Protein AF-A0A1V6J0Z8-F1 (afdb_monomer)

Radius of gyration: 22.59 Å; Cα contacts (8 Å, |Δi|>4): 269; chains: 1; bounding box: 35×60×79 Å

Nearest PDB structures (foldseek):
  2i02-assembly1_A  TM=7.787E-01  e=1.975E-09  Nostoc punctiforme PCC 73102
  2i02-assembly1_B  TM=7.838E-01  e=1.863E-09  Nostoc punctiforme PCC 73102
  2re7-assembly1_A-2  TM=7.577E-01  e=1.673E-07  Psychrobacter arcticus 273-4
  3hy8-assembly1_A-2  TM=5.153E-01  e=3.000E-07  Homo sapiens
  2a2j-assembly1_B  TM=5.721E-01  e=1.730E-06  Mycobacterium tuberculosis

Mean predicted aligned error: 9.17 Å

Secondary structure (DSSP, 8-state):
-------SSSSSSHHHHHHHHGGGTT-PPP-HHHHHHHHHHHHHHHHHS-EEEEEEETTEEEEEEE---EEETTEEEEEEETTSHHHHHHHH--EEEEEEEETTTTEEEEEEEEEEEE--HHHHHHHHHH-GGGGGT--TT-TTEEEEEEEEEEEEEEESSS--EEEE-

Solvent-accessible surface area (backbone atoms only — not comparable to full-atom values): 9758 Å² total; per-residue (Å²): 134,88,87,84,84,89,87,86,83,81,72,74,67,65,57,61,58,56,64,60,62,64,74,66,78,76,71,73,81,83,55,72,67,31,55,52,40,42,48,53,52,48,52,51,51,58,73,41,45,51,33,34,43,35,43,46,54,94,87,46,77,44,73,49,84,47,67,59,73,46,80,56,96,93,31,50,30,39,72,51,47,48,88,39,69,69,41,53,28,38,73,77,41,34,59,36,38,36,42,35,61,38,78,92,75,52,31,36,42,41,34,42,27,30,55,43,80,51,88,51,53,68,60,36,39,53,56,40,68,78,38,60,81,49,55,83,82,43,47,51,89,37,82,45,51,36,34,28,32,54,38,82,26,40,37,38,42,37,43,89,88,50,83,70,47,75,48,54,72

Sequence (169 aa):
MNTRITLFLLFTMLTAVGFAKDRNSQQTKQNPEEEQSMKEVHDFLRTCGVYYIATVDIDQPRVRPFGTAVIFEQKLYIQTGRKKNVARQMMANPKVEICAYDASKGTWLRIEAKVVPDERLEAKQYILDQYPQLKSMYKAEDENTLVLYLKDATATFNSFSSPARTVKF

Structure (mmCIF, N/CA/C/O backbone):
data_AF-A0A1V6J0Z8-F1
#
_entry.id   AF-A0A1V6J0Z8-F1
#
loop_
_atom_site.group_PDB
_atom_site.id
_atom_site.type_symbol
_atom_site.label_atom_id
_atom_site.label_alt_id
_atom_site.label_comp_id
_atom_site.label_asym_id
_atom_site.label_entity_id
_atom_site.label_seq_id
_atom_site.pdbx_PDB_ins_code
_atom_site.Cartn_x
_atom_site.Cartn_y
_atom_site.Cartn_z
_atom_site.occupancy
_atom_site.B_iso_or_equiv
_atom_site.auth_seq_id
_atom_site.auth_comp_id
_atom_site.auth_asym_id
_atom_site.auth_atom_id
_atom_site.pdbx_PDB_model_num
ATOM 1 N N . MET A 1 1 ? -12.132 -44.138 61.835 1.00 40.31 1 MET A N 1
ATOM 2 C CA . MET A 1 1 ? -11.515 -44.969 60.776 1.00 40.31 1 MET A CA 1
ATOM 3 C C . MET A 1 1 ? -11.879 -44.321 59.451 1.00 40.31 1 MET A C 1
ATOM 5 O O . MET A 1 1 ? -13.021 -44.428 59.042 1.00 40.31 1 MET A O 1
ATOM 9 N N . ASN A 1 2 ? -11.078 -43.372 58.954 1.00 38.66 2 ASN A N 1
ATOM 10 C CA . ASN A 1 2 ? -9.843 -43.595 58.172 1.00 38.66 2 ASN A CA 1
ATOM 11 C C . ASN A 1 2 ? -10.181 -44.505 56.980 1.00 38.66 2 ASN A C 1
ATOM 13 O O . ASN A 1 2 ? -10.601 -45.632 57.195 1.00 38.66 2 ASN A O 1
ATOM 17 N N . THR A 1 3 ? -10.072 -44.106 55.716 1.00 47.44 3 THR A N 1
ATOM 18 C CA . THR A 1 3 ? -9.011 -43.329 55.059 1.00 47.44 3 THR A CA 1
ATOM 19 C C . THR A 1 3 ? -9.520 -42.987 53.644 1.00 47.44 3 THR A C 1
ATOM 21 O O . THR A 1 3 ? -10.423 -43.668 53.165 1.00 47.44 3 THR A O 1
ATOM 24 N N . ARG A 1 4 ? -8.872 -42.046 52.935 1.00 47.31 4 ARG A N 1
ATOM 25 C CA . ARG A 1 4 ? -9.051 -41.684 51.498 1.00 47.31 4 ARG A CA 1
ATOM 26 C C . ARG A 1 4 ? -9.827 -40.396 51.205 1.00 47.31 4 ARG A C 1
ATOM 28 O O . ARG A 1 4 ? -10.541 -40.279 50.219 1.00 47.31 4 ARG A O 1
ATOM 35 N N . ILE A 1 5 ? -9.569 -39.377 52.013 1.00 50.91 5 ILE A N 1
ATOM 36 C CA . ILE A 1 5 ? -9.437 -38.007 51.507 1.00 50.91 5 ILE A CA 1
ATOM 37 C C . ILE A 1 5 ? -7.967 -37.888 51.070 1.00 50.91 5 ILE A C 1
ATOM 39 O O . ILE A 1 5 ? -7.111 -38.378 51.805 1.00 50.91 5 ILE A O 1
ATOM 43 N N . THR A 1 6 ? -7.689 -37.280 49.908 1.00 50.66 6 THR A N 1
ATOM 44 C CA . THR A 1 6 ? -6.366 -36.971 49.291 1.00 50.66 6 THR A CA 1
ATOM 45 C C . THR A 1 6 ? -6.070 -37.737 47.990 1.00 50.66 6 THR A C 1
ATOM 47 O O . THR A 1 6 ? -5.162 -38.557 47.960 1.00 50.66 6 THR A O 1
ATOM 50 N N . LEU A 1 7 ? -6.798 -37.460 46.895 1.00 46.22 7 LEU A N 1
ATOM 51 C CA . LEU A 1 7 ? -6.242 -37.615 45.531 1.00 46.22 7 LEU A CA 1
ATOM 52 C C . LEU A 1 7 ? -7.036 -36.882 44.426 1.00 46.22 7 LEU A C 1
ATOM 54 O O . LEU A 1 7 ? -7.163 -37.390 43.320 1.00 46.22 7 LEU A O 1
ATOM 58 N N . PHE A 1 8 ? -7.598 -35.699 44.695 1.00 42.91 8 PHE A N 1
ATOM 59 C CA . PHE A 1 8 ? -8.383 -34.956 43.685 1.00 42.91 8 PHE A CA 1
ATOM 60 C C . PHE A 1 8 ? -7.911 -33.515 43.443 1.00 42.91 8 PHE A C 1
ATOM 62 O O . PHE A 1 8 ? -8.650 -32.694 42.915 1.00 42.91 8 PHE A O 1
ATOM 69 N N . LEU A 1 9 ? -6.663 -33.205 43.805 1.00 45.62 9 LEU A N 1
ATOM 70 C CA . LEU A 1 9 ? -6.067 -31.872 43.631 1.00 45.62 9 LEU A CA 1
ATOM 71 C C . LEU A 1 9 ? -4.802 -31.855 42.760 1.00 45.62 9 LEU A C 1
ATOM 73 O O . LEU A 1 9 ? -4.185 -30.808 42.613 1.00 45.62 9 LEU A O 1
ATOM 77 N N . LEU A 1 10 ? -4.433 -32.979 42.133 1.00 40.22 10 LEU A N 1
ATOM 78 C CA . LEU A 1 10 ? -3.226 -33.064 41.297 1.00 40.22 10 LEU A CA 1
ATOM 79 C C . LEU A 1 10 ? -3.491 -33.388 39.818 1.00 40.22 10 LEU A C 1
ATOM 81 O O . LEU A 1 10 ? -2.563 -33.759 39.108 1.00 40.22 10 LEU A O 1
ATOM 85 N N . PHE A 1 11 ? -4.735 -33.255 39.341 1.00 42.81 11 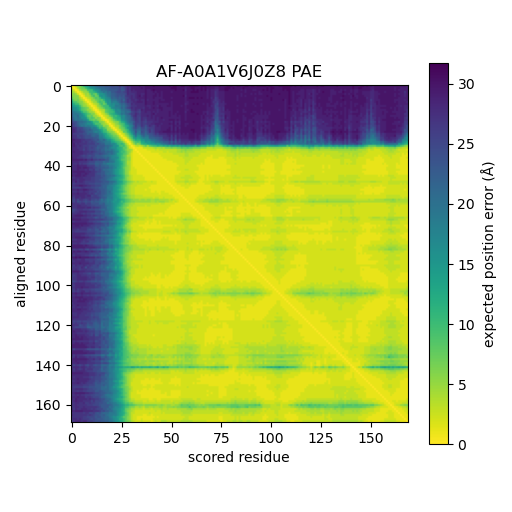PHE A N 1
ATOM 86 C CA . PHE A 1 11 ? -5.076 -33.553 37.939 1.00 42.81 11 PHE A CA 1
ATOM 87 C C . PHE A 1 11 ? -5.553 -32.347 37.116 1.00 42.81 11 PHE A C 1
ATOM 89 O O . PHE A 1 11 ? -5.699 -32.451 35.904 1.00 42.81 11 PHE A O 1
ATOM 96 N N . THR A 1 12 ? -5.735 -31.173 37.726 1.00 43.88 12 THR A N 1
ATOM 97 C CA . THR A 1 12 ? -6.165 -29.954 37.011 1.00 43.88 12 THR A CA 1
ATOM 98 C C . THR A 1 12 ? -5.027 -28.985 36.677 1.00 43.88 12 THR A C 1
ATOM 100 O O . THR A 1 12 ? -5.236 -28.050 35.914 1.00 43.88 12 THR A O 1
ATOM 103 N N . MET A 1 13 ? -3.803 -29.224 37.160 1.00 39.31 13 MET A N 1
ATOM 104 C CA . MET A 1 13 ? -2.616 -28.454 36.747 1.00 39.31 13 MET A CA 1
ATOM 105 C C . MET A 1 13 ? -1.980 -28.978 35.447 1.00 39.31 13 MET A C 1
ATOM 107 O O . MET A 1 13 ? -1.271 -28.236 34.773 1.00 39.31 13 MET A O 1
ATOM 111 N N . LEU A 1 14 ? -2.255 -30.226 35.043 1.00 37.34 14 LEU A N 1
ATOM 112 C CA . LEU A 1 14 ? -1.632 -30.814 33.849 1.00 37.34 14 LEU A CA 1
ATOM 113 C C . LEU A 1 14 ? -2.298 -30.383 32.528 1.00 37.34 14 LEU A C 1
ATOM 115 O O . LEU A 1 14 ? -1.656 -30.410 31.481 1.00 37.34 14 LEU A O 1
ATOM 119 N N . THR A 1 15 ? -3.552 -29.924 32.556 1.00 41.88 15 THR A N 1
ATOM 120 C CA . THR A 1 15 ? -4.255 -29.428 31.358 1.00 41.88 15 THR A CA 1
ATOM 121 C C . THR A 1 15 ? -3.897 -27.981 31.012 1.00 41.88 15 THR A C 1
ATOM 123 O O . THR A 1 15 ? -3.905 -27.618 29.836 1.00 41.88 15 THR A O 1
ATOM 126 N N . ALA A 1 16 ? -3.496 -27.164 31.993 1.00 45.19 16 ALA A N 1
ATOM 127 C CA . ALA A 1 16 ? -3.046 -25.790 31.752 1.00 45.19 16 ALA A CA 1
ATOM 128 C C . ALA A 1 16 ? -1.688 -25.728 31.024 1.00 45.19 16 ALA A C 1
ATOM 130 O O . ALA A 1 16 ? -1.444 -24.808 30.243 1.00 45.19 16 ALA A O 1
ATOM 131 N N . VAL A 1 17 ? -0.823 -26.730 31.224 1.00 45.28 17 VAL A N 1
ATOM 132 C CA . VAL A 1 17 ? 0.487 -26.810 30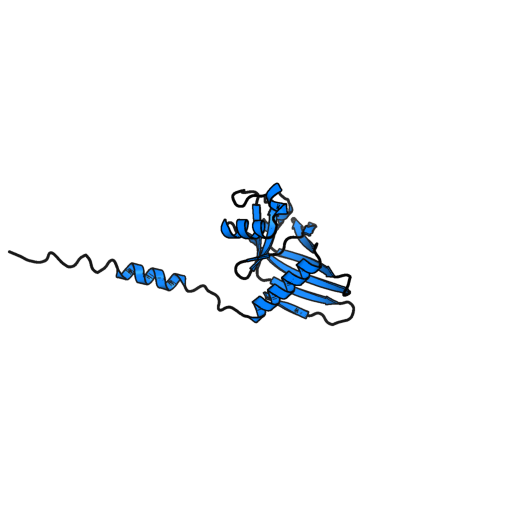.551 1.00 45.28 17 VAL A CA 1
ATOM 133 C C . VAL A 1 17 ? 0.347 -27.303 29.102 1.00 45.28 17 VAL A C 1
ATOM 135 O O . VAL A 1 17 ? 1.092 -26.856 28.230 1.00 45.28 17 VAL A O 1
ATOM 138 N N . GLY A 1 18 ? -0.649 -28.150 28.812 1.00 39.03 18 GLY A N 1
ATOM 139 C CA . GLY A 1 18 ? -0.946 -28.619 27.451 1.00 39.03 18 GLY A CA 1
ATOM 140 C C . GLY A 1 18 ? -1.461 -27.514 26.521 1.00 39.03 18 GLY A C 1
ATOM 141 O O . GLY A 1 18 ? -0.977 -27.378 25.403 1.00 39.03 18 GLY A O 1
ATOM 142 N N . PHE A 1 19 ? -2.356 -26.645 27.005 1.00 44.91 19 PHE A N 1
ATOM 143 C CA . PHE A 1 19 ? -2.912 -25.534 26.210 1.00 44.91 19 PHE A CA 1
ATOM 144 C C . PHE A 1 19 ? -1.941 -24.362 25.979 1.00 44.91 19 PHE A C 1
ATOM 146 O O . PHE A 1 19 ? -2.157 -23.538 25.088 1.00 44.91 19 PHE A O 1
ATOM 153 N N . ALA A 1 20 ? -0.874 -24.251 26.773 1.00 47.16 20 ALA A N 1
ATOM 154 C CA . ALA A 1 20 ? 0.143 -23.217 26.584 1.00 47.16 20 ALA A CA 1
ATOM 155 C C . ALA A 1 20 ? 1.160 -23.577 25.486 1.00 47.16 20 ALA A C 1
ATOM 157 O O . ALA A 1 20 ? 1.752 -22.676 24.893 1.00 47.16 20 ALA A O 1
ATOM 158 N N . LYS A 1 21 ? 1.345 -24.870 25.186 1.00 38.59 21 LYS A N 1
ATOM 159 C CA . LYS A 1 21 ? 2.367 -25.343 24.240 1.00 38.59 21 LYS A CA 1
ATOM 160 C C . LYS A 1 21 ? 1.938 -25.221 22.771 1.00 38.59 21 LYS A C 1
ATOM 162 O O . LYS A 1 21 ? 2.789 -24.984 21.919 1.00 38.59 21 LYS A O 1
ATOM 167 N N . ASP A 1 22 ? 0.633 -25.254 22.495 1.00 43.84 22 ASP A N 1
ATOM 168 C CA . ASP A 1 22 ? 0.095 -25.180 21.126 1.00 43.84 22 ASP A CA 1
ATOM 169 C C . ASP A 1 22 ? -0.142 -23.753 20.604 1.00 43.84 22 ASP A C 1
ATOM 171 O O . ASP A 1 22 ? -0.272 -23.554 19.395 1.00 43.84 22 ASP A O 1
ATOM 175 N N . ARG A 1 23 ? -0.087 -22.726 21.469 1.00 44.91 23 ARG A N 1
ATOM 176 C CA . ARG A 1 23 ? -0.131 -21.309 21.044 1.00 44.91 23 ARG A CA 1
ATOM 177 C C . ARG A 1 23 ? 1.143 -20.824 20.347 1.00 44.91 23 ARG A C 1
ATOM 179 O O . ARG A 1 23 ? 1.144 -19.729 19.798 1.00 44.91 23 ARG A O 1
ATOM 186 N N . ASN A 1 24 ? 2.197 -21.639 20.330 1.00 44.16 24 ASN A N 1
ATOM 187 C CA . ASN A 1 24 ? 3.486 -21.293 19.731 1.00 44.16 24 ASN A CA 1
ATOM 188 C C . ASN A 1 24 ? 3.718 -21.929 18.346 1.00 44.16 24 ASN A C 1
ATOM 190 O O . ASN A 1 24 ? 4.841 -21.953 17.851 1.00 44.16 24 ASN A O 1
ATOM 194 N N . SER A 1 25 ? 2.666 -22.459 17.712 1.00 42.91 25 SER A N 1
ATOM 195 C CA . SER A 1 25 ? 2.741 -23.154 16.415 1.00 42.91 25 SER A CA 1
ATOM 196 C C . SER A 1 25 ? 2.448 -22.267 15.190 1.00 42.91 25 SER A C 1
ATOM 198 O O . SER A 1 25 ? 2.383 -22.773 14.073 1.00 42.91 25 SER A O 1
ATOM 200 N N . GLN A 1 26 ? 2.327 -20.943 15.362 1.00 41.28 26 GLN A N 1
ATOM 201 C CA . GLN A 1 26 ? 2.170 -19.984 14.253 1.00 41.28 26 GLN A CA 1
ATOM 202 C C . GLN A 1 26 ? 3.042 -18.722 14.386 1.00 41.28 26 GLN A C 1
ATOM 204 O O . GLN A 1 26 ? 2.673 -17.653 13.910 1.00 41.28 26 GLN A O 1
ATOM 209 N N . GLN A 1 27 ? 4.230 -18.823 14.983 1.00 43.62 27 GLN A N 1
ATOM 210 C CA . GLN A 1 27 ? 5.314 -17.914 14.606 1.00 43.62 27 GLN A CA 1
ATOM 211 C C . GLN A 1 27 ? 6.019 -18.537 13.402 1.00 43.62 27 GLN A C 1
ATOM 213 O O . GLN A 1 27 ? 6.860 -19.426 13.538 1.00 43.62 27 GLN A O 1
ATOM 218 N N . THR A 1 28 ? 5.617 -18.116 12.202 1.00 49.34 28 THR A N 1
ATOM 219 C CA . THR A 1 28 ? 6.396 -18.327 10.977 1.00 49.34 28 THR A CA 1
ATOM 220 C C . THR A 1 28 ? 7.839 -17.929 11.260 1.00 49.34 28 THR A C 1
ATOM 222 O O . THR A 1 28 ? 8.092 -16.804 11.688 1.00 49.34 28 THR A O 1
ATOM 225 N N . LYS A 1 29 ? 8.784 -18.860 11.079 1.00 52.91 29 LYS A N 1
ATOM 226 C CA . LYS A 1 29 ? 10.216 -18.555 11.160 1.00 52.91 29 LYS A CA 1
ATOM 227 C C . LYS A 1 29 ? 10.489 -17.354 10.256 1.00 52.91 29 LYS A C 1
ATOM 229 O O . LYS A 1 29 ? 10.188 -17.410 9.069 1.00 52.91 29 LYS A O 1
ATOM 234 N N . GLN A 1 30 ? 10.992 -16.280 10.851 1.00 62.97 30 GLN A N 1
ATOM 235 C CA . GLN A 1 30 ? 11.275 -15.020 10.175 1.00 62.97 30 GLN A CA 1
ATOM 236 C C . GLN A 1 30 ? 12.251 -15.259 9.015 1.00 62.97 30 GLN A C 1
ATOM 238 O O . GLN A 1 30 ? 13.267 -15.931 9.204 1.00 62.97 30 GLN A O 1
ATOM 243 N N . ASN A 1 31 ? 11.938 -14.725 7.832 1.00 84.62 31 ASN A N 1
ATOM 244 C CA . ASN A 1 31 ? 12.832 -14.708 6.678 1.00 84.62 31 ASN A CA 1
ATOM 245 C C . ASN A 1 31 ? 13.488 -13.313 6.586 1.00 84.62 31 ASN A C 1
ATOM 247 O O . ASN A 1 31 ? 12.803 -12.360 6.208 1.00 84.62 31 ASN A O 1
ATOM 251 N N . PRO A 1 32 ? 14.787 -13.161 6.917 1.00 89.88 32 PRO A N 1
ATOM 252 C CA . PRO A 1 32 ? 15.467 -11.862 6.879 1.00 89.88 32 PRO A CA 1
ATOM 253 C C . PRO A 1 32 ? 15.417 -11.176 5.505 1.00 89.88 32 PRO A C 1
ATOM 255 O O . PRO A 1 32 ? 15.454 -9.950 5.418 1.00 89.88 32 PRO A O 1
ATOM 258 N N . GLU A 1 33 ? 15.314 -11.955 4.425 1.00 92.88 33 GLU A N 1
ATOM 259 C CA . GLU A 1 33 ? 15.218 -11.434 3.061 1.00 92.88 33 GLU A CA 1
ATOM 260 C C . GLU A 1 33 ? 13.868 -10.748 2.791 1.00 92.88 33 GLU A C 1
ATOM 262 O O . GLU A 1 33 ? 13.825 -9.692 2.154 1.00 92.88 33 GLU A O 1
ATOM 267 N N . GLU A 1 34 ? 12.769 -11.302 3.312 1.00 93.94 34 GLU A N 1
ATOM 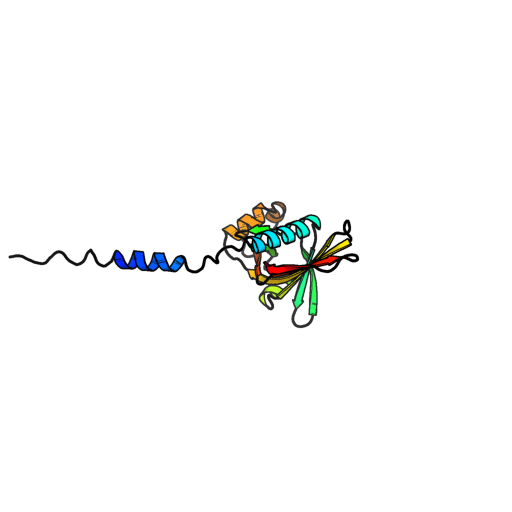268 C CA . GLU A 1 34 ? 11.426 -10.712 3.192 1.00 93.94 34 GLU A CA 1
ATOM 269 C C . GLU A 1 34 ? 11.320 -9.415 4.000 1.00 93.94 34 GLU A C 1
ATOM 271 O O . GLU A 1 34 ? 10.788 -8.420 3.509 1.00 93.94 34 GLU A O 1
ATOM 276 N N . GLU A 1 35 ? 11.899 -9.380 5.204 1.00 95.38 35 GLU A N 1
ATOM 277 C CA . GLU A 1 35 ? 11.941 -8.165 6.024 1.00 95.38 35 GLU A CA 1
ATOM 278 C C . GLU A 1 35 ? 12.722 -7.044 5.326 1.00 95.38 35 GLU A C 1
ATOM 280 O O . GLU A 1 35 ? 12.253 -5.903 5.242 1.00 95.38 35 GLU A O 1
ATOM 285 N N . GLN A 1 36 ? 13.881 -7.376 4.751 1.00 97.38 36 GLN A N 1
ATOM 286 C CA . GLN A 1 36 ? 14.677 -6.422 3.986 1.00 97.38 36 GLN A CA 1
ATOM 287 C C . GLN A 1 36 ? 13.938 -5.939 2.726 1.00 97.38 36 GLN A C 1
ATOM 289 O O . GLN A 1 36 ? 13.971 -4.746 2.415 1.00 97.38 36 GLN A O 1
ATOM 294 N N . SER A 1 37 ? 13.239 -6.839 2.030 1.00 98.19 37 SER A N 1
ATOM 295 C CA . SER A 1 37 ? 12.430 -6.515 0.847 1.00 98.19 37 SER A CA 1
ATOM 296 C C . SER A 1 37 ? 11.262 -5.583 1.186 1.00 98.19 37 SER A C 1
ATOM 298 O O . SER A 1 37 ? 11.047 -4.578 0.508 1.00 98.19 37 SER A O 1
ATOM 300 N N . MET A 1 38 ? 10.539 -5.859 2.274 1.00 98.38 38 MET A N 1
ATOM 301 C CA . MET A 1 38 ? 9.461 -5.001 2.771 1.00 98.38 38 MET A CA 1
ATOM 302 C C . MET A 1 38 ? 9.973 -3.615 3.160 1.00 98.38 38 MET A C 1
ATOM 304 O O . MET A 1 38 ? 9.327 -2.611 2.853 1.00 98.38 38 MET A O 1
ATOM 308 N N . LYS A 1 39 ? 11.136 -3.547 3.820 1.00 98.38 39 LYS A N 1
ATOM 309 C CA . LYS A 1 39 ? 11.768 -2.277 4.181 1.00 98.38 39 LYS A CA 1
ATOM 310 C C . LYS A 1 39 ? 12.127 -1.464 2.939 1.00 98.38 39 LYS A C 1
ATOM 312 O O . LYS A 1 39 ? 11.838 -0.272 2.896 1.00 98.38 39 LYS A O 1
ATOM 317 N N . GLU A 1 40 ? 12.705 -2.099 1.923 1.00 98.31 40 GLU A N 1
ATOM 318 C CA . GLU A 1 40 ? 13.015 -1.445 0.648 1.00 98.31 40 GLU A CA 1
ATOM 319 C C . GLU A 1 40 ? 11.752 -0.868 -0.016 1.00 98.31 40 GLU A C 1
ATOM 321 O O . GLU A 1 40 ? 11.742 0.287 -0.448 1.00 98.31 40 GLU A O 1
ATOM 326 N N . VAL A 1 41 ? 10.667 -1.646 -0.046 1.00 98.69 41 VAL A N 1
ATOM 327 C CA . VAL A 1 41 ? 9.365 -1.219 -0.578 1.00 98.69 41 VAL A CA 1
ATOM 328 C C . VAL A 1 41 ? 8.786 -0.045 0.216 1.00 98.69 41 VAL A C 1
ATOM 330 O O . VAL A 1 41 ? 8.366 0.951 -0.375 1.00 98.69 41 VAL A O 1
ATOM 333 N N . HIS A 1 42 ? 8.791 -0.130 1.548 1.00 98.62 42 HIS A N 1
ATOM 334 C CA . HIS A 1 42 ? 8.351 0.949 2.432 1.00 98.62 42 HIS A CA 1
ATOM 335 C C . HIS A 1 42 ? 9.127 2.244 2.170 1.00 98.62 42 HIS A C 1
ATOM 337 O O . HIS A 1 42 ? 8.520 3.300 1.978 1.00 98.62 42 HIS A O 1
ATOM 343 N N . ASP A 1 43 ? 10.456 2.161 2.128 1.00 98.38 43 ASP A N 1
ATOM 344 C CA . ASP A 1 43 ? 11.321 3.324 1.951 1.00 98.38 43 ASP A CA 1
ATOM 345 C C . ASP A 1 43 ? 11.087 3.975 0.580 1.00 98.38 43 ASP A C 1
ATOM 347 O O . ASP A 1 43 ? 10.990 5.200 0.495 1.00 98.38 43 ASP A O 1
ATOM 351 N N . PHE A 1 44 ? 10.872 3.177 -0.474 1.00 98.56 44 PHE A N 1
ATOM 352 C CA . PHE A 1 44 ? 10.518 3.687 -1.801 1.00 98.56 44 PHE A CA 1
ATOM 353 C C . PHE A 1 44 ? 9.190 4.460 -1.797 1.00 98.56 44 PHE A C 1
ATOM 355 O O . PHE A 1 44 ? 9.114 5.574 -2.325 1.00 98.56 44 PHE A O 1
ATOM 362 N N . LEU A 1 45 ? 8.142 3.907 -1.171 1.00 98.44 45 LEU A N 1
ATOM 363 C CA . LEU A 1 45 ? 6.851 4.594 -1.034 1.00 98.44 45 LEU A CA 1
ATOM 364 C C . LEU A 1 45 ? 6.999 5.905 -0.251 1.00 98.44 45 LEU A C 1
ATOM 366 O O . LEU A 1 45 ? 6.407 6.918 -0.629 1.00 98.44 45 LEU A O 1
ATOM 370 N N . ARG A 1 46 ? 7.821 5.912 0.807 1.00 96.44 46 ARG A N 1
ATOM 371 C CA . ARG A 1 46 ? 8.110 7.116 1.595 1.00 96.44 46 ARG A CA 1
ATOM 372 C C . ARG A 1 46 ? 8.874 8.173 0.807 1.00 96.44 46 ARG A C 1
ATOM 374 O O . ARG A 1 46 ? 8.550 9.348 0.952 1.00 96.44 46 ARG A O 1
ATOM 381 N N . THR A 1 47 ? 9.839 7.779 -0.023 1.00 96.81 47 THR A N 1
ATOM 382 C CA . THR A 1 47 ? 10.545 8.697 -0.931 1.00 96.81 47 THR A CA 1
ATOM 383 C C . THR A 1 47 ? 9.587 9.337 -1.932 1.00 96.81 47 THR A C 1
ATOM 385 O O . THR A 1 47 ? 9.675 10.539 -2.164 1.00 96.81 47 THR A O 1
ATOM 388 N N . CYS A 1 48 ? 8.640 8.571 -2.482 1.00 97.62 48 CYS A N 1
ATOM 389 C CA . CYS A 1 48 ? 7.637 9.110 -3.405 1.00 97.62 48 CYS A CA 1
ATOM 390 C C . CYS A 1 48 ? 6.643 10.055 -2.707 1.00 97.62 48 CYS A C 1
ATOM 392 O O . CYS A 1 48 ? 6.114 10.975 -3.330 1.00 97.62 48 CYS A O 1
ATOM 394 N N . GLY A 1 49 ? 6.365 9.826 -1.419 1.00 96.06 49 GLY A N 1
ATOM 395 C CA . GLY A 1 49 ? 5.442 10.610 -0.593 1.00 96.06 49 GLY A CA 1
ATOM 396 C C . GLY A 1 49 ? 3.969 10.336 -0.904 1.00 96.06 49 GLY A C 1
ATOM 397 O O . GLY A 1 49 ? 3.194 10.014 -0.003 1.00 96.06 49 GLY A O 1
ATOM 398 N N . VAL A 1 50 ? 3.589 10.417 -2.180 1.00 97.25 50 VAL A N 1
ATOM 399 C CA . VAL A 1 50 ? 2.272 10.028 -2.693 1.00 97.25 50 VAL A CA 1
ATOM 400 C C . VAL A 1 50 ? 2.432 8.833 -3.624 1.00 97.25 50 VAL A C 1
ATOM 402 O O . VAL A 1 50 ? 3.277 8.824 -4.517 1.00 97.25 50 VAL A O 1
ATOM 405 N N . TYR A 1 51 ? 1.576 7.837 -3.437 1.00 98.56 51 TYR A N 1
ATOM 406 C CA . TYR A 1 51 ? 1.424 6.704 -4.340 1.00 98.56 51 TYR A CA 1
ATOM 407 C C . TYR A 1 51 ? -0.049 6.527 -4.704 1.00 98.56 51 TYR A C 1
ATOM 409 O O . TYR A 1 51 ? -0.941 7.103 -4.080 1.00 98.56 51 TYR A O 1
ATOM 417 N N . TYR A 1 52 ? -0.322 5.723 -5.720 1.00 98.88 52 TYR A N 1
ATOM 418 C CA . TYR A 1 52 ? -1.670 5.490 -6.217 1.00 98.88 52 TYR A CA 1
ATOM 419 C C . TYR A 1 52 ? -2.058 4.049 -5.960 1.00 98.88 52 TYR A C 1
ATOM 421 O O . TYR A 1 52 ? -1.343 3.139 -6.363 1.00 98.88 52 TYR A O 1
ATOM 429 N N . ILE A 1 53 ? -3.196 3.840 -5.307 1.00 98.88 53 ILE A N 1
ATOM 430 C CA . ILE A 1 53 ? -3.761 2.504 -5.119 1.00 98.88 53 ILE A CA 1
ATOM 431 C C . ILE A 1 53 ? -4.919 2.306 -6.088 1.00 98.88 53 ILE A C 1
ATOM 433 O O . ILE A 1 53 ? -5.810 3.157 -6.188 1.00 98.88 53 ILE A O 1
ATOM 437 N N . ALA A 1 54 ? -4.921 1.182 -6.785 1.00 98.94 54 ALA A N 1
ATOM 438 C CA . ALA A 1 54 ? -5.976 0.715 -7.658 1.00 98.94 54 ALA A CA 1
ATOM 439 C C . ALA A 1 54 ? -6.842 -0.329 -6.939 1.00 98.94 54 ALA A C 1
ATOM 441 O O . ALA A 1 54 ? -6.352 -1.173 -6.191 1.00 98.94 54 ALA A O 1
ATOM 442 N N . THR A 1 55 ? -8.148 -0.248 -7.168 1.00 98.88 55 THR A N 1
ATOM 443 C CA . THR A 1 55 ? -9.154 -1.221 -6.719 1.00 98.88 55 THR A CA 1
ATOM 444 C C . THR A 1 55 ? -10.134 -1.466 -7.861 1.00 98.88 55 THR A C 1
ATOM 446 O O . THR A 1 55 ? -10.135 -0.731 -8.852 1.00 98.88 55 THR A O 1
ATOM 449 N N . VAL A 1 56 ? -10.999 -2.467 -7.713 1.00 98.62 56 VAL A N 1
ATOM 450 C CA . VAL A 1 56 ? -12.083 -2.742 -8.662 1.00 98.62 56 VAL A CA 1
ATOM 451 C C . VAL A 1 56 ? -13.424 -2.578 -7.958 1.00 98.62 56 VAL A C 1
ATOM 453 O O . VAL A 1 56 ? -13.595 -3.016 -6.821 1.00 98.62 56 VAL A O 1
ATOM 456 N N . ASP A 1 57 ? -14.359 -1.920 -8.633 1.00 98.31 57 ASP A N 1
ATOM 457 C CA . ASP A 1 57 ? -15.745 -1.756 -8.207 1.00 98.31 57 ASP A CA 1
ATOM 458 C C . ASP A 1 57 ? -16.642 -2.475 -9.216 1.00 98.31 57 ASP A C 1
ATOM 460 O O . ASP A 1 57 ? -16.962 -1.919 -10.264 1.00 98.31 57 ASP A O 1
ATOM 464 N N . ILE A 1 58 ? -16.974 -3.736 -8.919 1.00 96.62 58 ILE A N 1
ATOM 465 C CA . ILE A 1 58 ? -17.627 -4.677 -9.843 1.00 96.62 58 ILE A CA 1
ATOM 466 C C . ILE A 1 58 ? -16.743 -4.945 -11.073 1.00 96.62 58 ILE A C 1
ATOM 468 O O . ILE A 1 58 ? -15.898 -5.836 -11.025 1.00 96.62 58 ILE A O 1
ATOM 472 N N . ASP A 1 59 ? -16.900 -4.168 -12.140 1.00 96.81 59 ASP A N 1
ATOM 473 C CA . ASP A 1 59 ? -16.129 -4.231 -13.384 1.00 96.81 59 ASP A CA 1
ATOM 474 C C . ASP A 1 59 ? -15.286 -2.967 -13.621 1.00 96.81 59 ASP A C 1
ATOM 476 O O . ASP A 1 59 ? -14.358 -2.986 -14.427 1.00 96.81 59 ASP A O 1
ATOM 480 N N . GLN A 1 60 ? -15.561 -1.881 -12.894 1.00 98.62 60 GLN A N 1
ATOM 481 C CA . GLN A 1 60 ? -14.932 -0.582 -13.085 1.00 98.62 60 GLN A CA 1
ATOM 482 C C . GLN A 1 60 ? -13.628 -0.481 -12.278 1.00 98.62 60 GLN A C 1
ATOM 484 O O . GLN A 1 60 ? -13.665 -0.464 -11.040 1.00 98.62 60 GLN A O 1
ATOM 489 N N . PRO A 1 61 ? -12.462 -0.296 -12.928 1.00 98.75 61 PRO A N 1
ATOM 490 C CA . PRO A 1 61 ? -11.234 0.057 -12.229 1.00 98.75 61 PRO A CA 1
ATOM 491 C C . PRO A 1 61 ? -11.358 1.431 -11.576 1.00 98.75 61 PRO A C 1
ATOM 493 O O . PRO A 1 61 ? -11.948 2.364 -12.132 1.00 98.75 61 PRO A O 1
ATOM 496 N N . ARG A 1 62 ? -10.776 1.578 -10.392 1.00 98.88 62 ARG A N 1
ATOM 497 C CA . ARG A 1 62 ? -10.755 2.831 -9.638 1.00 98.88 62 ARG A CA 1
ATOM 498 C C . ARG A 1 62 ? -9.346 3.083 -9.129 1.00 98.88 62 ARG A C 1
ATOM 500 O O . ARG A 1 62 ? -8.686 2.154 -8.682 1.00 98.88 62 ARG A O 1
ATOM 507 N N . VAL A 1 63 ? -8.917 4.341 -9.121 1.00 98.88 63 VAL A N 1
ATOM 508 C CA . VAL A 1 63 ? -7.588 4.753 -8.650 1.00 98.88 63 VAL A CA 1
ATOM 509 C C . VAL A 1 63 ? -7.681 6.064 -7.874 1.00 98.88 63 VAL A C 1
ATOM 511 O O . VAL A 1 63 ? -8.576 6.872 -8.122 1.00 98.88 63 VAL A O 1
ATOM 514 N N . ARG A 1 64 ? -6.813 6.249 -6.878 1.00 98.75 64 ARG A N 1
ATOM 515 C CA . ARG A 1 64 ? -6.746 7.453 -6.031 1.00 98.75 64 ARG A CA 1
ATOM 516 C C . ARG A 1 64 ? -5.394 7.551 -5.319 1.00 98.75 64 ARG A C 1
ATOM 518 O O . ARG A 1 64 ? -4.771 6.507 -5.105 1.00 98.75 64 ARG A O 1
ATOM 525 N N . PRO A 1 65 ? -4.975 8.758 -4.907 1.00 98.50 65 PRO A N 1
ATOM 526 C CA . PRO A 1 65 ? -3.751 8.940 -4.142 1.00 98.50 65 PRO A CA 1
ATOM 527 C C . PRO A 1 65 ? -3.900 8.464 -2.691 1.00 98.50 65 PRO A C 1
ATOM 529 O O . PRO A 1 65 ? -4.936 8.673 -2.054 1.00 98.50 65 PRO A O 1
ATOM 532 N N . PHE A 1 66 ? -2.835 7.861 -2.176 1.00 98.56 66 PHE A N 1
ATOM 533 C CA . PHE A 1 66 ? -2.578 7.528 -0.777 1.00 98.56 66 PHE A CA 1
ATOM 534 C C . PHE A 1 66 ? -1.182 8.056 -0.397 1.00 98.56 66 PHE A C 1
ATOM 536 O O . PHE A 1 66 ? -0.352 8.322 -1.264 1.00 98.56 66 PHE A O 1
ATOM 543 N N . GLY A 1 67 ? -0.924 8.215 0.903 1.00 96.12 67 GLY A N 1
ATOM 544 C CA . GLY A 1 67 ? 0.373 8.687 1.416 1.00 96.12 67 GLY A CA 1
ATOM 545 C C . GLY A 1 67 ? 0.808 8.033 2.728 1.00 96.12 67 GLY A C 1
ATOM 546 O O . GLY A 1 67 ? 1.763 8.477 3.361 1.00 96.12 67 GLY A O 1
ATOM 547 N N . THR A 1 68 ? 0.093 6.996 3.171 1.00 96.50 68 THR A N 1
ATOM 548 C CA . THR A 1 68 ? 0.409 6.251 4.393 1.00 96.50 68 THR A CA 1
ATOM 549 C C . THR A 1 68 ? 1.105 4.943 4.049 1.00 96.50 68 THR A C 1
ATOM 551 O O . THR A 1 68 ? 0.601 4.172 3.241 1.00 96.50 68 THR A O 1
ATOM 554 N N . ALA A 1 69 ? 2.261 4.688 4.648 1.00 97.56 69 ALA A N 1
ATOM 555 C CA . ALA A 1 69 ? 2.961 3.414 4.575 1.00 97.56 69 ALA A CA 1
ATOM 556 C C . ALA A 1 69 ? 3.715 3.237 5.893 1.00 97.56 69 ALA A C 1
ATOM 558 O O . ALA A 1 69 ? 4.502 4.104 6.272 1.00 97.56 69 ALA A O 1
ATOM 559 N N . VAL A 1 70 ? 3.436 2.158 6.619 1.00 98.06 70 VAL A N 1
ATOM 560 C CA . VAL A 1 70 ? 4.053 1.891 7.925 1.00 98.06 70 VAL A CA 1
ATOM 561 C C . VAL A 1 70 ? 4.333 0.410 8.058 1.00 98.06 70 VAL A C 1
ATOM 563 O O . VAL A 1 70 ? 3.467 -0.401 7.750 1.00 98.06 70 VAL A O 1
ATOM 566 N N . ILE A 1 71 ? 5.503 0.052 8.571 1.00 98.50 71 ILE A N 1
ATOM 567 C CA . ILE A 1 71 ? 5.775 -1.323 8.982 1.00 98.50 71 ILE A CA 1
ATOM 568 C C . ILE A 1 71 ? 5.380 -1.481 10.453 1.00 98.50 71 ILE A C 1
ATOM 570 O O . ILE A 1 71 ? 5.884 -0.759 11.309 1.00 98.50 71 ILE A O 1
ATOM 574 N N . PHE A 1 72 ? 4.489 -2.426 10.747 1.00 98.25 72 PHE A N 1
ATOM 575 C CA . PHE A 1 72 ? 4.104 -2.814 12.107 1.00 98.25 72 PHE A CA 1
ATOM 576 C C . PHE A 1 72 ? 4.064 -4.340 12.188 1.00 98.25 72 PHE A C 1
ATOM 578 O O . PHE A 1 72 ? 3.502 -4.982 11.306 1.00 98.25 72 PHE A O 1
ATOM 585 N N . GLU A 1 73 ? 4.699 -4.933 13.203 1.00 96.75 73 GLU A N 1
ATOM 586 C CA . GLU A 1 73 ? 4.772 -6.396 13.382 1.00 96.75 73 GLU A CA 1
ATOM 587 C C . GLU A 1 73 ? 5.115 -7.162 12.088 1.00 96.75 73 GLU A C 1
ATOM 589 O O . GLU A 1 73 ? 4.468 -8.148 11.740 1.00 96.75 73 GLU A O 1
ATOM 594 N N . GLN A 1 74 ? 6.140 -6.684 11.370 1.00 96.12 74 GLN A N 1
ATOM 595 C CA . GLN A 1 74 ? 6.623 -7.263 10.107 1.00 96.12 74 GLN A CA 1
ATOM 596 C C . GLN A 1 74 ? 5.568 -7.313 8.988 1.00 96.12 74 GLN A C 1
ATOM 598 O O . GLN A 1 74 ? 5.560 -8.228 8.170 1.00 96.12 74 GLN A O 1
ATOM 603 N N . LYS A 1 75 ? 4.669 -6.329 8.932 1.00 98.19 75 LYS A N 1
ATOM 604 C CA . LYS A 1 75 ? 3.731 -6.169 7.819 1.00 98.19 75 LYS A CA 1
ATOM 605 C C . LYS A 1 75 ? 3.670 -4.716 7.386 1.00 98.19 75 LYS A C 1
ATOM 607 O O . LYS A 1 75 ? 3.731 -3.819 8.227 1.00 98.19 75 LYS A O 1
ATOM 612 N N . LEU A 1 76 ? 3.500 -4.486 6.087 1.00 98.62 76 LEU A N 1
ATOM 613 C CA . LEU A 1 76 ? 3.313 -3.151 5.528 1.00 98.62 76 LEU A CA 1
ATOM 614 C C . LEU A 1 76 ? 1.833 -2.759 5.574 1.00 98.62 76 LEU A C 1
ATOM 616 O O . LEU A 1 76 ? 0.990 -3.434 4.985 1.00 98.62 76 LEU A O 1
ATOM 620 N N . TYR A 1 77 ? 1.532 -1.655 6.250 1.00 98.75 77 TYR A N 1
ATOM 621 C CA . TYR A 1 77 ? 0.188 -1.131 6.459 1.00 98.75 77 TYR A CA 1
ATOM 622 C C . TYR A 1 77 ? -0.094 0.126 5.647 1.00 98.75 77 TYR A C 1
ATOM 624 O O . TYR A 1 77 ? 0.766 0.993 5.472 1.00 98.75 77 TYR A O 1
ATOM 632 N N . ILE A 1 78 ? -1.362 0.250 5.266 1.00 98.56 78 ILE A N 1
ATOM 633 C CA . ILE A 1 78 ? -2.002 1.455 4.741 1.00 98.56 78 ILE A CA 1
ATOM 634 C C . ILE A 1 78 ? -3.180 1.843 5.643 1.00 98.56 78 ILE A C 1
ATOM 636 O O . ILE A 1 78 ? -3.726 1.015 6.377 1.00 98.56 78 ILE A O 1
ATOM 640 N N . GLN A 1 79 ? -3.604 3.104 5.570 1.00 97.88 79 GLN A N 1
ATOM 641 C CA . GLN A 1 79 ? -4.724 3.620 6.363 1.00 97.88 79 GLN A CA 1
ATOM 642 C C . GLN A 1 79 ? -5.774 4.293 5.482 1.00 97.88 79 GLN A C 1
ATOM 644 O O . GLN A 1 79 ? -5.451 5.000 4.526 1.00 97.88 79 GLN A O 1
ATOM 649 N N . THR A 1 80 ? -7.048 4.091 5.820 1.00 98.00 80 THR A N 1
ATOM 650 C CA . THR A 1 80 ? -8.166 4.828 5.232 1.00 98.00 80 THR A CA 1
ATOM 651 C C . THR A 1 80 ? -9.353 4.935 6.196 1.00 98.00 80 THR A C 1
ATOM 653 O O . THR A 1 80 ? -9.313 4.457 7.327 1.00 98.00 80 THR A O 1
ATOM 656 N N . GLY A 1 81 ? -10.428 5.582 5.742 1.00 97.69 81 GLY A N 1
ATOM 657 C CA . GLY A 1 81 ? -11.694 5.652 6.469 1.00 97.69 81 GLY A CA 1
ATOM 658 C C . GLY A 1 81 ? -12.673 4.576 6.006 1.00 97.69 81 GLY A C 1
ATOM 659 O O . GLY A 1 81 ? -12.931 4.477 4.804 1.00 97.69 81 GLY A O 1
ATOM 660 N N . ARG A 1 82 ? -13.271 3.821 6.933 1.00 97.12 82 ARG A N 1
ATOM 661 C CA . ARG A 1 82 ? -14.248 2.751 6.648 1.00 97.12 82 ARG A CA 1
ATOM 662 C C . ARG A 1 82 ? -15.463 3.248 5.863 1.00 97.12 82 ARG A C 1
ATOM 664 O O . ARG A 1 82 ? -15.997 2.522 5.030 1.00 97.12 82 ARG A O 1
ATOM 671 N N . LYS A 1 83 ? -15.866 4.504 6.072 1.00 96.88 83 LYS A N 1
ATOM 672 C CA . LYS A 1 83 ? -17.000 5.131 5.370 1.00 96.88 83 LYS A CA 1
ATOM 673 C C . LYS A 1 83 ? -16.723 5.427 3.885 1.00 96.88 83 LYS A C 1
ATOM 675 O O . LYS A 1 83 ? -17.648 5.756 3.147 1.00 96.88 83 LYS A O 1
ATOM 680 N N . LYS A 1 84 ? -15.469 5.343 3.421 1.00 97.75 84 LYS A N 1
ATOM 681 C CA . LYS A 1 84 ? -15.088 5.688 2.040 1.00 97.75 84 LYS A CA 1
ATOM 682 C C . LYS A 1 84 ? -15.386 4.549 1.062 1.00 97.75 84 LYS A C 1
ATOM 684 O O . LYS A 1 84 ? -15.263 3.372 1.387 1.00 97.75 84 LYS A O 1
ATOM 689 N N . ASN A 1 85 ? -15.646 4.904 -0.197 1.00 98.44 85 ASN A N 1
ATOM 690 C CA . ASN A 1 85 ? -15.856 3.928 -1.275 1.00 98.44 85 ASN A CA 1
ATOM 691 C C . ASN A 1 85 ? -14.681 2.955 -1.439 1.00 98.44 85 ASN A C 1
ATOM 693 O O . ASN A 1 85 ? -14.909 1.770 -1.639 1.00 98.44 85 ASN A O 1
ATOM 697 N N . VAL A 1 86 ? -13.439 3.432 -1.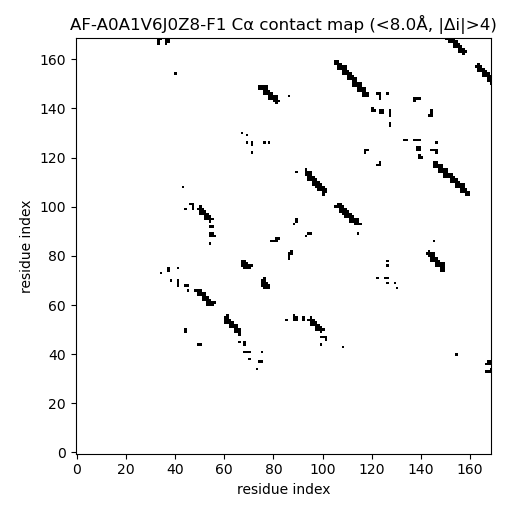292 1.00 98.56 86 VAL A N 1
ATOM 698 C CA . VAL A 1 86 ? -12.244 2.577 -1.387 1.00 98.56 86 VAL A CA 1
ATOM 699 C C . VAL A 1 86 ? -12.246 1.461 -0.338 1.00 98.56 86 VAL A C 1
ATOM 701 O O . VAL A 1 86 ? -11.879 0.339 -0.662 1.00 98.56 86 VAL A O 1
ATOM 704 N N . ALA A 1 87 ? -12.721 1.726 0.885 1.00 98.44 87 ALA A N 1
ATOM 705 C CA . ALA A 1 87 ? -12.838 0.701 1.918 1.00 98.44 87 ALA A CA 1
ATOM 706 C C . ALA A 1 87 ? -13.873 -0.356 1.515 1.00 98.44 87 ALA A C 1
ATOM 708 O O . ALA A 1 87 ? -13.566 -1.542 1.531 1.00 98.44 87 ALA A O 1
ATOM 709 N N . ARG A 1 88 ? -15.062 0.067 1.060 1.00 98.50 88 ARG A N 1
ATOM 710 C CA . ARG A 1 88 ? -16.101 -0.858 0.568 1.00 98.50 88 ARG A CA 1
ATOM 711 C C . ARG A 1 88 ? -15.600 -1.729 -0.588 1.00 98.50 88 ARG A C 1
ATOM 713 O O . ARG A 1 88 ? -15.819 -2.934 -0.574 1.00 98.50 88 ARG A O 1
ATOM 720 N N . GLN A 1 89 ? -14.884 -1.133 -1.541 1.00 98.81 89 GLN A N 1
ATOM 721 C CA . GLN A 1 89 ? -14.288 -1.839 -2.681 1.00 98.81 89 GLN A CA 1
ATOM 722 C C . GLN A 1 89 ? -13.269 -2.887 -2.221 1.00 98.81 89 GLN A C 1
ATOM 724 O O . GLN A 1 89 ? -13.357 -4.034 -2.638 1.00 98.81 89 GLN A O 1
ATOM 729 N N . MET A 1 90 ? -12.362 -2.522 -1.309 1.00 98.69 90 MET A N 1
ATOM 730 C CA . MET A 1 90 ? -11.368 -3.443 -0.746 1.00 98.69 90 MET A CA 1
ATOM 731 C C . MET A 1 90 ? -11.990 -4.575 0.086 1.00 98.69 90 MET A C 1
ATOM 733 O O . MET A 1 90 ? -11.449 -5.673 0.119 1.00 98.69 90 MET A O 1
ATOM 737 N N . MET A 1 91 ? -13.123 -4.336 0.755 1.00 98.12 91 MET A N 1
ATOM 738 C CA . MET A 1 91 ? -13.838 -5.394 1.484 1.00 98.12 91 MET A CA 1
ATOM 739 C C . MET A 1 91 ? -14.595 -6.341 0.545 1.00 98.12 91 MET A C 1
ATOM 741 O O . MET A 1 91 ? -14.709 -7.525 0.847 1.00 98.12 91 MET A O 1
ATOM 745 N N . ALA A 1 92 ? -15.090 -5.845 -0.592 1.00 98.50 92 ALA A N 1
ATOM 746 C CA . ALA A 1 92 ? -15.741 -6.673 -1.607 1.00 98.50 92 ALA A CA 1
ATOM 747 C C . ALA A 1 92 ? -14.728 -7.473 -2.448 1.00 98.50 92 ALA A C 1
ATOM 749 O O . ALA A 1 92 ? -14.960 -8.638 -2.763 1.00 98.50 92 ALA A O 1
ATOM 750 N N . ASN A 1 93 ? -13.594 -6.860 -2.795 1.00 98.69 93 ASN A N 1
ATOM 751 C CA . ASN A 1 93 ? -12.480 -7.489 -3.492 1.00 98.69 93 ASN A CA 1
ATOM 752 C C . ASN A 1 93 ? -11.153 -7.021 -2.865 1.00 98.69 93 ASN A C 1
ATOM 754 O O . ASN A 1 93 ? -10.738 -5.885 -3.101 1.00 98.69 93 ASN A O 1
ATOM 758 N N . PRO A 1 94 ? -10.453 -7.883 -2.103 1.00 98.69 94 PRO A N 1
ATOM 759 C CA . PRO A 1 94 ? -9.253 -7.481 -1.377 1.00 98.69 94 PRO A CA 1
ATOM 760 C C . PRO A 1 94 ? -8.030 -7.295 -2.274 1.00 98.69 94 PRO A C 1
ATOM 762 O O . PRO A 1 94 ? -7.007 -6.822 -1.788 1.00 98.69 94 PRO A O 1
ATOM 765 N N . LYS A 1 95 ? -8.088 -7.679 -3.555 1.00 98.88 95 LYS A N 1
ATOM 766 C CA . LYS A 1 95 ? -6.960 -7.510 -4.475 1.00 98.88 95 LYS A CA 1
ATOM 767 C C . LYS A 1 95 ? -6.782 -6.033 -4.815 1.00 98.88 95 LYS A C 1
ATOM 769 O O . LYS A 1 95 ? -7.712 -5.384 -5.296 1.00 98.88 95 LYS A O 1
ATOM 774 N N . VAL A 1 96 ? -5.574 -5.530 -4.599 1.00 98.88 96 VAL A N 1
ATOM 775 C CA . VAL A 1 96 ? -5.179 -4.156 -4.911 1.00 98.88 96 VAL A CA 1
ATOM 776 C C . VAL A 1 96 ? -3.880 -4.151 -5.699 1.00 98.88 96 VAL A C 1
ATOM 778 O O . VAL A 1 96 ? -3.079 -5.082 -5.605 1.00 98.88 96 VAL A O 1
ATOM 781 N N . GLU A 1 97 ? -3.659 -3.064 -6.428 1.00 98.94 97 GLU A N 1
ATOM 782 C CA . GLU A 1 97 ? -2.348 -2.746 -6.982 1.00 98.94 97 GLU A CA 1
ATOM 783 C C . GLU A 1 97 ? -1.924 -1.348 -6.534 1.00 98.94 97 GLU A C 1
ATOM 785 O O . GLU A 1 97 ? -2.730 -0.422 -6.561 1.00 98.94 97 GLU A O 1
ATOM 790 N N . ILE A 1 98 ? -0.676 -1.177 -6.109 1.00 98.88 98 ILE A N 1
ATOM 791 C CA . ILE A 1 98 ? -0.094 0.126 -5.769 1.00 98.88 98 ILE A CA 1
ATOM 792 C C . ILE A 1 98 ? 0.950 0.493 -6.816 1.00 98.88 98 ILE A C 1
ATOM 794 O O . ILE A 1 98 ? 1.768 -0.344 -7.180 1.00 98.88 98 ILE A O 1
ATOM 798 N N . CYS A 1 99 ? 0.954 1.751 -7.258 1.00 98.75 99 CYS A N 1
ATOM 799 C CA . CYS A 1 99 ? 1.980 2.314 -8.125 1.00 98.75 99 CYS A CA 1
ATOM 800 C C . CYS A 1 99 ? 2.573 3.595 -7.523 1.00 98.75 99 CYS A C 1
ATOM 802 O O . CYS A 1 99 ? 1.834 4.478 -7.077 1.00 98.75 99 CYS A O 1
ATOM 804 N N . ALA A 1 100 ? 3.899 3.709 -7.534 1.00 98.62 100 ALA A N 1
ATOM 805 C CA . ALA A 1 100 ? 4.631 4.903 -7.113 1.00 98.62 100 ALA A CA 1
ATOM 806 C C . ALA A 1 100 ? 5.787 5.179 -8.081 1.00 98.62 100 ALA A C 1
ATOM 808 O O . ALA A 1 100 ? 6.451 4.241 -8.515 1.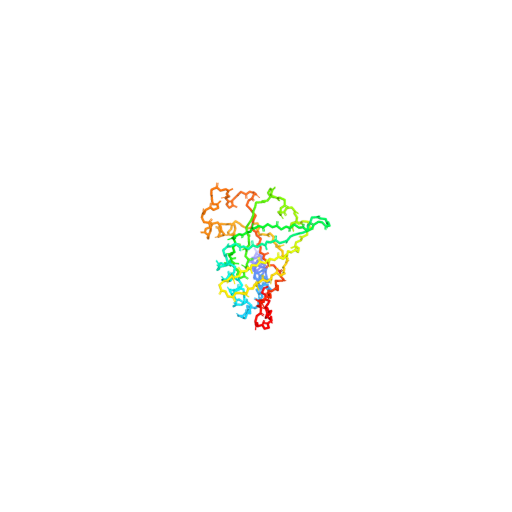00 98.62 100 ALA A O 1
ATOM 809 N N . TYR A 1 101 ? 6.034 6.447 -8.415 1.00 98.38 101 TYR A N 1
ATOM 810 C CA . TYR A 1 101 ? 7.076 6.853 -9.361 1.00 98.38 101 TYR A CA 1
ATOM 811 C C . TYR A 1 101 ? 8.056 7.827 -8.707 1.00 98.38 101 TYR A C 1
ATOM 813 O O . TYR A 1 101 ? 7.654 8.882 -8.220 1.00 98.38 101 TYR A O 1
ATOM 821 N N . ASP A 1 102 ? 9.342 7.482 -8.746 1.00 96.88 102 ASP A N 1
ATOM 822 C CA . ASP A 1 102 ? 10.445 8.356 -8.356 1.00 96.88 102 ASP A CA 1
ATOM 823 C C . ASP A 1 102 ? 11.001 9.039 -9.614 1.00 96.88 102 ASP A C 1
ATOM 825 O O . ASP A 1 102 ? 11.810 8.475 -10.362 1.00 96.88 102 ASP A O 1
ATOM 829 N N . ALA A 1 103 ? 10.560 10.278 -9.843 1.00 94.56 103 ALA A N 1
ATOM 830 C CA . ALA A 1 103 ? 10.971 11.077 -10.993 1.00 94.56 103 ALA A CA 1
ATOM 831 C C . ALA A 1 103 ? 12.469 11.422 -10.992 1.00 94.56 103 ALA A C 1
ATOM 833 O O . ALA A 1 103 ? 13.028 11.660 -12.059 1.00 94.56 103 ALA A O 1
ATOM 834 N N . SER A 1 104 ? 13.128 11.426 -9.825 1.00 93.62 104 SER A N 1
ATOM 835 C CA . SER A 1 104 ? 14.564 11.725 -9.733 1.00 93.62 104 SER A CA 1
ATOM 836 C C . SER A 1 104 ? 15.432 10.591 -10.282 1.00 93.62 104 SER A C 1
ATOM 838 O O . SER A 1 104 ? 16.542 10.833 -10.753 1.00 93.62 104 SER A O 1
ATOM 840 N N . LYS A 1 105 ? 14.911 9.358 -10.252 1.00 91.81 105 LYS A N 1
ATOM 841 C CA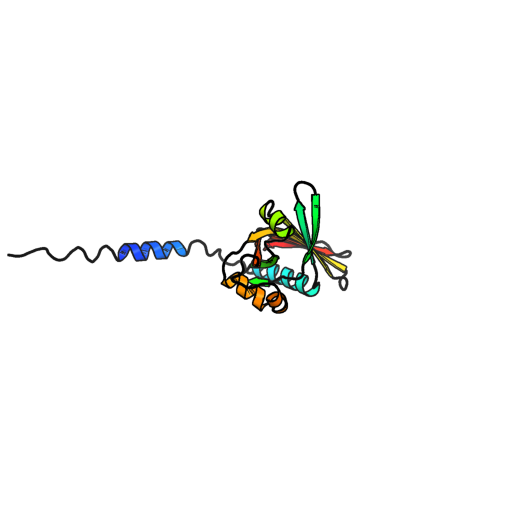 . LYS A 1 105 ? 15.608 8.148 -10.710 1.00 91.81 105 LYS A CA 1
ATOM 842 C C . LYS A 1 105 ? 15.038 7.570 -12.001 1.00 91.81 105 LYS A C 1
ATOM 844 O O . LYS A 1 105 ? 15.663 6.694 -12.590 1.00 91.81 105 LYS A O 1
ATOM 849 N N . GLY A 1 106 ? 13.859 8.020 -12.434 1.00 95.50 106 GLY A N 1
ATOM 850 C CA . GLY A 1 106 ? 13.161 7.425 -13.575 1.00 95.50 106 GLY A CA 1
ATOM 851 C C . GLY A 1 106 ? 12.714 5.985 -13.303 1.00 95.50 106 GLY A C 1
ATOM 852 O O . GLY A 1 106 ? 12.695 5.159 -14.215 1.00 95.50 106 GLY A O 1
ATOM 853 N N . THR A 1 107 ? 12.382 5.673 -12.046 1.00 97.75 107 THR A N 1
ATOM 854 C CA . THR A 1 107 ? 11.995 4.325 -11.601 1.00 97.75 107 THR A CA 1
ATOM 855 C C . THR A 1 107 ? 10.593 4.321 -11.019 1.00 97.75 107 THR A C 1
ATOM 857 O O . THR A 1 107 ? 10.215 5.265 -10.325 1.00 97.75 107 THR A O 1
ATOM 860 N N . TRP A 1 108 ? 9.839 3.244 -11.228 1.00 98.56 108 TRP A N 1
ATOM 861 C CA . TRP A 1 108 ? 8.537 3.054 -10.589 1.00 98.56 108 TRP A CA 1
ATOM 862 C C . TRP A 1 108 ? 8.425 1.696 -9.917 1.00 98.56 108 TRP A C 1
ATOM 864 O O . TRP A 1 108 ? 9.024 0.703 -10.328 1.00 98.56 108 TRP A O 1
ATOM 874 N N . LEU A 1 109 ? 7.607 1.667 -8.880 1.00 98.69 109 LEU A N 1
ATOM 875 C CA . LEU A 1 109 ? 7.264 0.484 -8.121 1.00 98.69 109 LEU A CA 1
ATOM 876 C C . LEU A 1 109 ? 5.820 0.105 -8.432 1.00 98.69 109 LEU A C 1
ATOM 878 O O . LEU A 1 109 ? 4.943 0.966 -8.367 1.00 98.69 109 LEU A O 1
ATOM 882 N N . ARG A 1 110 ? 5.576 -1.173 -8.732 1.00 98.88 110 ARG A N 1
ATOM 883 C CA . ARG A 1 110 ? 4.238 -1.781 -8.732 1.00 98.88 110 ARG A CA 1
ATOM 884 C C . ARG A 1 110 ? 4.164 -2.818 -7.621 1.00 98.88 110 ARG A C 1
ATOM 886 O O . ARG A 1 110 ? 5.086 -3.616 -7.501 1.00 98.88 110 ARG A O 1
ATOM 893 N N . ILE A 1 111 ? 3.104 -2.802 -6.819 1.00 98.88 111 ILE A N 1
ATOM 894 C CA . ILE A 1 111 ? 2.878 -3.771 -5.740 1.00 98.88 111 ILE A CA 1
ATOM 895 C C . ILE A 1 111 ? 1.517 -4.413 -5.946 1.00 98.88 111 ILE A C 1
ATOM 897 O O . ILE A 1 111 ? 0.500 -3.734 -5.839 1.00 98.88 111 ILE A O 1
ATOM 901 N N . GLU A 1 112 ? 1.497 -5.713 -6.191 1.00 98.88 112 GLU A N 1
ATOM 902 C CA . GLU A 1 112 ? 0.285 -6.526 -6.222 1.00 98.88 112 GLU A CA 1
ATOM 903 C C . GLU A 1 112 ? 0.107 -7.173 -4.848 1.00 98.88 112 GLU A C 1
ATOM 905 O O . GLU A 1 112 ? 1.041 -7.786 -4.330 1.00 98.88 112 GLU A O 1
ATOM 910 N N . ALA A 1 113 ? -1.066 -7.022 -4.231 1.00 98.81 113 ALA A N 1
ATOM 911 C CA . ALA A 1 113 ? -1.318 -7.566 -2.897 1.00 98.81 113 ALA A CA 1
ATOM 912 C C . ALA A 1 113 ? -2.806 -7.827 -2.645 1.00 98.81 113 ALA A C 1
ATOM 914 O O . ALA A 1 113 ? -3.688 -7.357 -3.370 1.00 98.81 113 ALA A O 1
ATOM 915 N N . LYS A 1 114 ? -3.093 -8.541 -1.555 1.00 98.88 114 LYS A N 1
ATOM 916 C CA . LYS A 1 114 ? -4.406 -8.535 -0.906 1.00 98.88 114 LYS A CA 1
ATOM 917 C C . LYS A 1 114 ? -4.347 -7.675 0.345 1.00 98.88 114 LYS A C 1
ATOM 919 O O . LYS A 1 114 ? -3.457 -7.859 1.166 1.00 98.88 114 LYS A O 1
ATOM 924 N N . VAL A 1 115 ? -5.305 -6.783 0.538 1.00 98.81 115 VAL A N 1
ATOM 925 C CA . VAL A 1 115 ? -5.430 -6.042 1.800 1.00 98.81 115 VAL A CA 1
ATOM 926 C C . VAL A 1 115 ? -6.215 -6.851 2.824 1.00 98.81 115 VAL A C 1
ATOM 928 O O . VAL A 1 115 ? -7.222 -7.478 2.493 1.00 98.81 115 VAL A O 1
ATOM 931 N N . VAL A 1 116 ? -5.770 -6.820 4.077 1.00 98.75 116 VAL A N 1
ATOM 932 C CA . VAL A 1 116 ? -6.465 -7.464 5.194 1.00 98.75 116 VAL A CA 1
ATOM 933 C C . VAL A 1 116 ? -6.662 -6.446 6.316 1.00 98.75 116 VAL A C 1
ATOM 935 O O . VAL A 1 116 ? -5.676 -5.848 6.753 1.00 98.75 116 VAL A O 1
ATOM 938 N N . PRO A 1 117 ? -7.906 -6.213 6.776 1.00 98.38 117 PRO A N 1
ATOM 939 C CA . PRO A 1 117 ? -8.164 -5.290 7.872 1.00 98.38 117 PRO A CA 1
ATOM 940 C C . PRO A 1 117 ? -7.557 -5.818 9.176 1.00 98.38 117 PRO A C 1
ATOM 942 O O . PRO A 1 117 ? -7.646 -7.012 9.470 1.00 98.38 117 PRO A O 1
ATOM 945 N N . ASP A 1 118 ? -6.975 -4.918 9.963 1.00 98.44 118 ASP A N 1
ATOM 946 C CA . ASP A 1 118 ? -6.565 -5.199 11.337 1.00 98.44 118 ASP A CA 1
ATOM 947 C C . ASP A 1 118 ? -7.414 -4.358 12.296 1.00 98.44 118 ASP A C 1
ATOM 949 O O . ASP A 1 118 ? -7.369 -3.125 12.296 1.00 98.44 118 ASP A O 1
ATOM 953 N N . GLU A 1 119 ? -8.252 -5.036 13.080 1.00 96.81 119 GLU A N 1
ATOM 954 C CA . GLU A 1 119 ? -9.189 -4.383 13.997 1.00 96.81 119 GLU A CA 1
ATOM 955 C C . GLU A 1 119 ? -8.580 -4.088 15.371 1.00 96.81 119 GLU A C 1
ATOM 957 O O . GLU A 1 119 ? -9.219 -3.404 16.176 1.00 96.81 119 GLU A O 1
ATOM 962 N N . ARG A 1 120 ? -7.353 -4.560 15.626 1.00 97.94 120 ARG A N 1
ATOM 963 C CA . ARG A 1 120 ? -6.655 -4.398 16.901 1.00 97.94 120 ARG A CA 1
ATOM 964 C C . ARG A 1 120 ? -6.374 -2.928 17.201 1.00 97.94 120 ARG A C 1
ATOM 966 O O . ARG A 1 120 ? -5.944 -2.163 16.331 1.00 97.94 120 ARG A O 1
ATOM 973 N N . LEU A 1 121 ? -6.598 -2.539 18.455 1.00 97.94 121 LEU A N 1
ATOM 974 C CA . LEU A 1 121 ? -6.426 -1.158 18.901 1.00 97.94 121 LEU A CA 1
ATOM 975 C C . LEU A 1 121 ? -4.961 -0.722 18.779 1.00 97.94 121 LEU A C 1
ATOM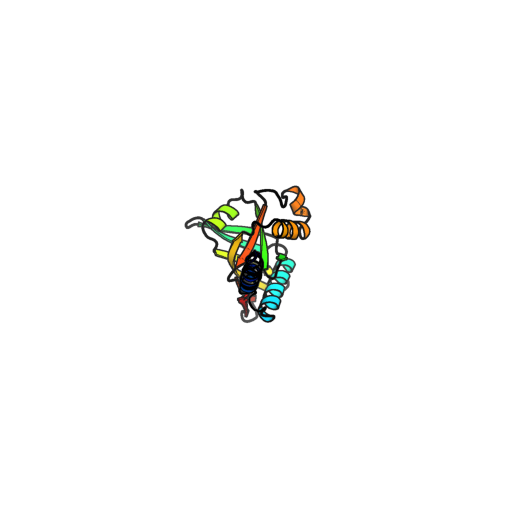 977 O O . LEU A 1 121 ? -4.686 0.379 18.312 1.00 97.94 121 LEU A O 1
ATOM 981 N N . GLU A 1 122 ? -4.025 -1.605 19.126 1.00 98.12 122 GLU A N 1
ATOM 982 C CA . GLU A 1 122 ? -2.587 -1.356 19.064 1.00 98.12 122 GLU A CA 1
ATOM 983 C C . GLU A 1 122 ? -2.093 -1.085 17.638 1.00 98.12 122 GLU A C 1
ATOM 985 O O . GLU A 1 122 ? -1.286 -0.179 17.439 1.00 98.12 122 GLU A O 1
ATOM 990 N N . ALA A 1 123 ? -2.633 -1.787 16.635 1.00 97.94 123 ALA A N 1
ATOM 991 C CA . ALA A 1 123 ? -2.303 -1.540 15.235 1.00 97.94 123 ALA A CA 1
ATOM 992 C C . ALA A 1 123 ? -2.815 -0.159 14.805 1.00 97.94 123 ALA A C 1
ATOM 994 O O . ALA A 1 123 ? -2.058 0.651 14.271 1.00 97.94 123 ALA A O 1
ATOM 995 N N . LYS A 1 124 ? -4.085 0.157 15.094 1.00 98.00 124 LYS A N 1
ATOM 996 C CA . LYS A 1 124 ? -4.674 1.470 14.779 1.00 98.00 124 LYS A CA 1
ATOM 997 C C . LYS A 1 124 ? -3.900 2.610 15.446 1.00 98.00 124 LYS A C 1
ATOM 999 O O . LYS A 1 124 ? -3.579 3.596 14.781 1.00 98.00 124 LYS A O 1
ATOM 1004 N N . GLN A 1 125 ? -3.564 2.456 16.725 1.00 98.12 125 GLN A N 1
ATOM 1005 C CA . GLN A 1 125 ? -2.811 3.439 17.497 1.00 98.12 125 GLN A CA 1
ATOM 1006 C C . GLN A 1 125 ? -1.409 3.653 16.916 1.00 98.12 125 GLN A C 1
ATOM 1008 O O . GLN A 1 125 ? -1.042 4.793 16.629 1.00 98.12 125 GLN A O 1
ATOM 1013 N N . TYR A 1 126 ? -0.674 2.571 16.637 1.00 98.12 126 TYR A N 1
ATOM 1014 C CA . TYR A 1 126 ? 0.674 2.645 16.073 1.00 98.12 126 TYR A CA 1
ATOM 1015 C C . TYR A 1 126 ? 0.705 3.431 14.756 1.00 98.12 126 TYR A C 1
ATOM 1017 O O . TYR A 1 126 ? 1.519 4.338 14.587 1.00 98.12 126 TYR A O 1
ATOM 1025 N N . ILE A 1 127 ? -0.222 3.142 13.835 1.00 96.75 127 ILE A N 1
ATOM 1026 C CA . ILE A 1 127 ? -0.301 3.842 12.545 1.00 96.75 127 ILE A CA 1
ATOM 1027 C C . ILE A 1 127 ? -0.614 5.334 12.725 1.00 96.75 127 ILE A C 1
ATOM 1029 O O . ILE A 1 127 ? 0.004 6.172 12.064 1.00 96.75 127 ILE A O 1
ATOM 1033 N N . LEU A 1 128 ? -1.545 5.685 13.618 1.00 97.25 128 LEU A N 1
ATOM 1034 C CA . LEU A 1 128 ? -1.881 7.085 13.905 1.00 97.25 128 LEU A CA 1
ATOM 1035 C C . LEU A 1 128 ? -0.731 7.832 14.594 1.00 97.25 128 LEU A C 1
ATOM 1037 O O . LEU A 1 128 ? -0.589 9.038 14.392 1.00 97.25 128 LEU A O 1
ATOM 1041 N N . ASP A 1 129 ? 0.104 7.143 15.370 1.00 97.56 129 ASP A N 1
ATOM 1042 C CA . ASP A 1 129 ? 1.312 7.718 15.968 1.00 97.56 129 ASP A CA 1
ATOM 1043 C C . ASP A 1 129 ? 2.403 7.996 14.926 1.00 97.56 129 ASP A C 1
ATOM 1045 O O . ASP A 1 129 ? 3.090 9.012 15.030 1.00 97.56 129 ASP A O 1
ATOM 1049 N N . GLN A 1 130 ? 2.513 7.168 13.878 1.00 97.38 130 GLN A N 1
ATOM 1050 C CA . GLN A 1 130 ? 3.422 7.419 12.748 1.00 97.38 130 GLN A CA 1
ATOM 1051 C C . GLN A 1 130 ? 2.945 8.549 11.819 1.00 97.38 130 GLN A C 1
ATOM 1053 O O . GLN A 1 130 ? 3.752 9.144 11.101 1.00 97.38 130 GLN A O 1
ATOM 1058 N N . TYR A 1 131 ? 1.644 8.858 11.830 1.00 95.31 131 TYR A N 1
ATOM 1059 C CA . TYR A 1 131 ? 1.026 9.911 11.020 1.00 95.31 131 TYR A CA 1
ATOM 1060 C C . TYR A 1 131 ? 0.155 10.850 11.879 1.00 95.31 131 TYR A C 1
ATOM 1062 O O . TYR A 1 131 ? -1.073 10.868 11.722 1.00 95.31 131 TYR A O 1
ATOM 1070 N N . PRO A 1 132 ? 0.753 11.677 12.767 1.00 94.62 132 PRO A N 1
ATOM 1071 C CA . PRO A 1 132 ? 0.007 12.505 13.720 1.00 94.62 132 PRO A CA 1
ATOM 1072 C C . PRO A 1 132 ? -1.021 13.446 13.081 1.00 94.62 132 PRO A C 1
ATOM 1074 O O . PRO A 1 132 ? -2.050 13.738 13.687 1.00 94.62 132 PRO A O 1
ATOM 1077 N N . GLN A 1 133 ? -0.794 13.884 11.839 1.00 93.62 133 GLN A N 1
ATOM 1078 C CA . GLN A 1 133 ? -1.726 14.726 11.086 1.00 93.62 133 GLN A CA 1
ATOM 1079 C C . GLN A 1 133 ? -3.104 14.072 10.878 1.00 93.62 133 GLN A C 1
ATOM 1081 O O . GLN A 1 133 ? -4.111 14.774 10.767 1.00 93.62 133 GLN A O 1
ATOM 1086 N N . LEU A 1 134 ? -3.173 12.735 10.871 1.00 93.75 134 LEU A N 1
ATOM 1087 C CA . LEU A 1 134 ? -4.424 11.985 10.724 1.00 93.75 134 LEU A CA 1
ATOM 1088 C C . LEU A 1 134 ? -5.289 12.026 11.986 1.00 93.75 134 LEU A C 1
ATOM 1090 O O . LEU A 1 134 ? -6.499 11.826 11.883 1.00 93.75 134 LEU A O 1
ATOM 1094 N N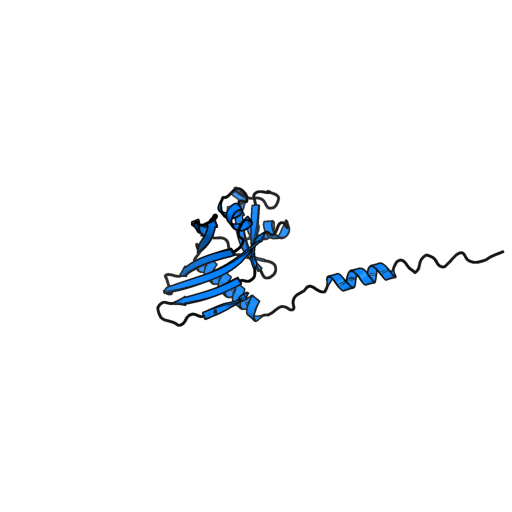 . LYS A 1 135 ? -4.713 12.335 13.157 1.00 93.25 135 LYS A N 1
ATOM 1095 C CA . LYS A 1 135 ? -5.439 12.383 14.440 1.00 93.25 135 LYS A CA 1
ATOM 1096 C C . LYS A 1 135 ? -6.516 13.474 14.490 1.00 93.25 135 LYS A C 1
ATOM 1098 O O . LYS A 1 135 ? -7.410 13.419 15.326 1.00 93.25 135 LYS A O 1
ATOM 1103 N N . SER A 1 136 ? -6.463 14.443 13.573 1.00 94.00 136 SER A N 1
ATOM 1104 C CA . SER A 1 136 ? -7.532 15.430 13.373 1.00 94.00 136 SER A CA 1
ATOM 1105 C C . SER A 1 136 ? -8.820 14.820 12.795 1.00 94.00 136 SER A C 1
ATOM 1107 O O . SER A 1 136 ? -9.899 15.372 12.993 1.00 94.00 136 SER A O 1
ATOM 1109 N N . MET A 1 137 ? -8.718 13.681 12.099 1.00 92.56 137 MET A N 1
ATOM 1110 C CA . MET A 1 137 ? -9.825 13.030 11.385 1.00 92.56 137 MET A CA 1
ATOM 1111 C C . MET A 1 137 ? -10.144 11.616 11.894 1.00 92.56 137 MET A C 1
ATOM 1113 O O . MET A 1 137 ? -11.216 11.100 11.583 1.00 92.56 137 MET A O 1
ATOM 1117 N N . TYR A 1 138 ? -9.225 10.979 12.626 1.00 94.75 138 TYR A N 1
ATOM 1118 C CA . TYR A 1 138 ? -9.296 9.570 13.025 1.00 94.75 138 TYR A CA 1
ATOM 1119 C C . TYR A 1 138 ? -8.831 9.367 14.472 1.00 94.75 138 TYR A C 1
ATOM 1121 O O . TYR A 1 138 ? -7.932 10.062 14.947 1.00 94.75 138 TYR A O 1
ATOM 1129 N N . LYS A 1 139 ? -9.406 8.369 15.153 1.00 96.00 139 LYS A N 1
ATOM 1130 C CA . LYS A 1 139 ? -8.990 7.892 16.488 1.00 96.00 139 LYS A CA 1
ATOM 1131 C C . LYS A 1 139 ? -8.855 6.372 16.481 1.00 96.00 139 LYS A C 1
ATOM 1133 O O . LYS A 1 139 ? -9.528 5.720 15.687 1.00 96.00 139 LYS A O 1
ATOM 1138 N N . ALA A 1 140 ? -8.010 5.795 17.330 1.00 94.75 140 ALA A N 1
ATOM 1139 C CA . ALA A 1 140 ? -7.793 4.347 17.323 1.00 94.75 140 ALA A CA 1
ATOM 1140 C C . ALA A 1 140 ? -9.070 3.570 17.702 1.00 94.75 140 ALA A C 1
ATOM 1142 O O . ALA A 1 140 ? -9.353 2.521 17.127 1.00 94.75 140 ALA A O 1
ATOM 1143 N N . GLU A 1 141 ? -9.879 4.140 18.594 1.00 94.88 141 GLU A N 1
ATOM 1144 C CA . GLU A 1 141 ? -11.164 3.611 19.054 1.00 94.88 141 GLU A CA 1
ATOM 1145 C C . GLU A 1 141 ? -12.329 3.918 18.093 1.00 94.88 141 GLU A C 1
ATOM 1147 O O . GLU A 1 141 ? -13.436 3.427 18.295 1.00 94.88 141 GLU A O 1
ATOM 1152 N N . ASP A 1 142 ? -12.113 4.741 17.059 1.00 88.81 142 ASP A N 1
ATOM 1153 C CA . ASP A 1 142 ? -13.149 5.082 16.078 1.00 88.81 142 ASP A CA 1
ATOM 1154 C C . ASP A 1 142 ? -13.364 3.925 15.091 1.00 88.81 142 ASP A C 1
ATOM 1156 O O . ASP A 1 142 ? -12.430 3.462 14.431 1.00 88.81 142 ASP A O 1
ATOM 1160 N N . GLU A 1 143 ? -14.619 3.508 14.919 1.00 93.06 143 GLU A N 1
ATOM 1161 C CA . GLU A 1 143 ? -15.025 2.502 13.930 1.00 93.06 143 GLU A CA 1
ATOM 1162 C C . GLU A 1 143 ? -14.683 2.911 12.489 1.00 93.06 143 GLU A C 1
ATOM 1164 O O . GLU A 1 143 ? -14.495 2.056 11.613 1.00 93.06 143 GLU A O 1
ATOM 1169 N N . ASN A 1 144 ? -14.593 4.217 12.217 1.00 96.00 144 ASN A N 1
ATOM 1170 C CA . ASN A 1 144 ? -14.196 4.728 10.913 1.00 96.00 144 ASN A CA 1
ATOM 1171 C C . ASN A 1 144 ? -12.695 4.555 10.643 1.00 96.00 144 ASN A C 1
ATOM 1173 O O . ASN A 1 144 ? -12.315 4.524 9.473 1.00 96.00 144 ASN A O 1
ATOM 1177 N N . THR A 1 145 ? -11.841 4.415 11.658 1.00 97.38 145 THR A N 1
ATOM 1178 C CA . THR A 1 145 ? -10.411 4.160 11.445 1.00 97.38 145 THR A CA 1
ATOM 1179 C C . THR A 1 145 ? -10.212 2.740 10.940 1.00 97.38 145 THR A C 1
ATOM 1181 O O . THR A 1 145 ? -10.450 1.762 11.648 1.00 97.38 145 THR A O 1
ATOM 1184 N N . LEU A 1 146 ? -9.745 2.630 9.698 1.00 98.00 146 LEU A N 1
ATOM 1185 C CA . LEU A 1 146 ? -9.437 1.360 9.065 1.00 98.00 146 LEU A CA 1
ATOM 1186 C C . LEU A 1 146 ? -7.952 1.324 8.702 1.00 98.00 146 LEU A C 1
ATOM 1188 O O . LEU A 1 146 ? -7.488 2.093 7.857 1.00 98.00 146 LEU A O 1
ATOM 1192 N N . VAL A 1 147 ? -7.222 0.408 9.331 1.00 98.31 147 VAL A N 1
ATOM 1193 C CA . VAL A 1 147 ? -5.847 0.062 8.966 1.00 98.31 147 VAL A CA 1
ATOM 1194 C C . VAL A 1 147 ? -5.860 -1.307 8.299 1.00 98.31 147 VAL A C 1
ATO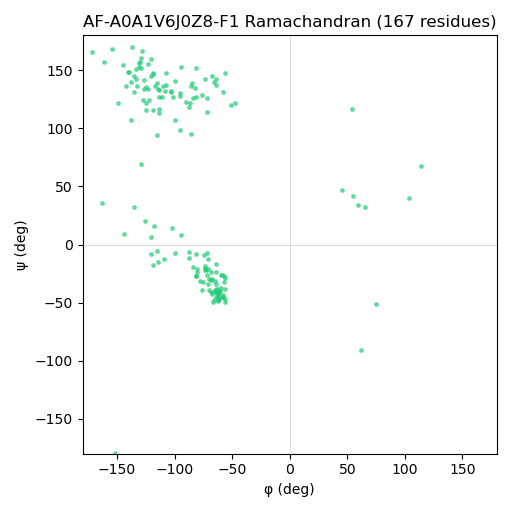M 1196 O O . VAL A 1 147 ? -6.591 -2.204 8.724 1.00 98.31 147 VAL A O 1
ATOM 1199 N N . LEU A 1 148 ? -5.106 -1.454 7.214 1.00 98.75 148 LEU A N 1
ATOM 1200 C CA . LEU A 1 148 ? -5.023 -2.706 6.469 1.00 98.75 148 LEU A CA 1
ATOM 1201 C C . LEU A 1 148 ? -3.566 -3.040 6.193 1.00 98.75 148 LEU A C 1
ATOM 1203 O O . LEU A 1 148 ? -2.825 -2.156 5.766 1.00 98.75 148 LEU A O 1
ATOM 1207 N N . TYR A 1 149 ? -3.179 -4.298 6.378 1.00 98.81 149 TYR A N 1
ATOM 1208 C CA . TYR A 1 149 ? -1.871 -4.772 5.937 1.00 98.81 149 TYR A CA 1
ATOM 1209 C C . TYR A 1 149 ? -1.938 -5.408 4.553 1.00 98.81 149 TYR A C 1
ATOM 1211 O O . TYR A 1 149 ? -2.973 -5.946 4.150 1.00 98.81 149 TYR A O 1
ATOM 1219 N N . LEU A 1 150 ? -0.818 -5.357 3.835 1.00 98.81 150 LEU A N 1
ATOM 1220 C CA . LEU A 1 150 ? -0.633 -6.066 2.575 1.00 98.81 150 LEU A CA 1
ATOM 1221 C C . LEU A 1 150 ? -0.257 -7.524 2.857 1.00 98.81 150 LEU A C 1
ATOM 1223 O O . LEU A 1 150 ? 0.665 -7.802 3.619 1.00 98.81 150 LEU A O 1
ATOM 1227 N N . LYS A 1 151 ? -0.997 -8.448 2.253 1.00 98.62 151 LYS A N 1
ATOM 1228 C CA . LYS A 1 151 ? -0.803 -9.895 2.316 1.00 98.62 151 LYS A CA 1
ATOM 1229 C C . LYS A 1 151 ? -0.523 -10.439 0.918 1.00 98.62 151 LYS A C 1
ATOM 1231 O O . LYS A 1 151 ? -1.121 -9.970 -0.051 1.00 98.62 151 LYS A O 1
ATOM 1236 N N . ASP A 1 152 ? 0.300 -11.485 0.847 1.00 98.12 152 ASP A N 1
ATOM 1237 C CA . ASP A 1 152 ? 0.709 -12.142 -0.398 1.00 98.12 152 ASP A CA 1
ATOM 1238 C C . ASP A 1 152 ? 1.326 -11.118 -1.378 1.00 98.12 152 ASP A C 1
ATOM 1240 O O . ASP A 1 152 ? 0.977 -11.106 -2.562 1.00 98.12 152 ASP A O 1
ATOM 1244 N N . ALA A 1 153 ? 2.165 -10.200 -0.877 1.00 98.44 153 ALA A N 1
ATOM 1245 C CA . ALA A 1 153 ? 2.596 -9.041 -1.644 1.00 98.44 153 ALA A CA 1
ATOM 1246 C C . ALA A 1 153 ? 3.752 -9.390 -2.591 1.00 98.44 153 ALA A C 1
ATOM 1248 O O . ALA A 1 153 ? 4.722 -10.060 -2.232 1.00 98.44 153 ALA A O 1
ATOM 1249 N N . THR A 1 154 ? 3.652 -8.918 -3.831 1.00 98.81 154 THR A N 1
ATOM 1250 C CA . THR A 1 154 ? 4.731 -8.975 -4.821 1.00 98.81 154 THR A CA 1
ATOM 1251 C C . THR A 1 154 ? 4.997 -7.565 -5.320 1.00 98.81 154 THR A C 1
ATOM 1253 O O . THR A 1 154 ? 4.097 -6.901 -5.828 1.00 98.81 154 THR A O 1
ATOM 1256 N N . ALA A 1 155 ? 6.232 -7.104 -5.158 1.00 98.81 155 ALA A N 1
ATOM 1257 C CA . ALA A 1 155 ? 6.678 -5.789 -5.586 1.00 98.81 155 ALA A CA 1
ATOM 1258 C C . ALA A 1 155 ? 7.650 -5.912 -6.758 1.00 98.81 155 ALA A C 1
ATOM 1260 O O . ALA A 1 155 ? 8.665 -6.595 -6.650 1.00 98.81 155 ALA A O 1
ATOM 1261 N N . THR A 1 156 ? 7.377 -5.202 -7.849 1.00 98.81 156 THR A N 1
ATOM 1262 C CA . THR A 1 156 ? 8.272 -5.096 -9.002 1.00 98.81 156 THR A CA 1
ATOM 1263 C C . THR A 1 156 ? 8.777 -3.666 -9.136 1.00 98.81 156 THR A C 1
ATOM 1265 O O . THR A 1 156 ? 8.010 -2.731 -9.388 1.00 98.81 156 THR A O 1
ATOM 1268 N N . PHE A 1 157 ? 10.089 -3.511 -9.000 1.00 98.62 157 PHE A N 1
ATOM 1269 C CA . PHE A 1 157 ? 10.820 -2.291 -9.305 1.00 98.62 157 PHE A CA 1
ATOM 1270 C C . PHE A 1 157 ? 11.139 -2.267 -10.794 1.00 98.62 157 PHE A C 1
ATOM 1272 O O . PHE A 1 157 ? 11.719 -3.210 -11.335 1.00 98.62 157 PHE A O 1
ATOM 1279 N N . ASN A 1 158 ? 10.759 -1.181 -11.448 1.00 98.50 158 ASN A N 1
ATOM 1280 C CA . ASN A 1 158 ? 10.917 -0.975 -12.874 1.00 98.50 158 ASN A CA 1
ATOM 1281 C C . ASN A 1 158 ? 11.726 0.299 -13.135 1.00 98.50 158 ASN A C 1
ATOM 1283 O O . ASN A 1 158 ? 11.741 1.227 -12.323 1.00 98.50 158 ASN A O 1
ATOM 1287 N N . SER A 1 159 ? 12.368 0.344 -14.297 1.00 97.19 159 SER A N 1
ATOM 1288 C CA . SER A 1 159 ? 13.165 1.469 -14.773 1.00 97.19 159 SER A CA 1
ATOM 1289 C C . SER A 1 159 ? 13.016 1.592 -16.286 1.00 97.19 159 SER A C 1
ATOM 1291 O O . SER A 1 159 ? 12.781 0.598 -16.971 1.00 97.19 159 SER A O 1
ATOM 1293 N N . PHE A 1 160 ? 13.205 2.798 -16.819 1.00 92.19 160 PHE A N 1
ATOM 1294 C CA . PHE A 1 160 ? 13.350 2.989 -18.264 1.00 92.19 160 PHE A CA 1
ATOM 1295 C C . PHE A 1 160 ? 14.681 2.447 -18.810 1.00 92.19 160 PHE A C 1
ATOM 1297 O O . PHE A 1 160 ? 14.788 2.195 -20.006 1.00 92.19 160 PHE A O 1
ATOM 1304 N N . SER A 1 161 ? 15.696 2.288 -17.955 1.00 93.88 161 SER A N 1
ATOM 1305 C CA . SER A 1 161 ? 17.082 2.007 -18.357 1.00 93.88 161 SER A CA 1
ATOM 1306 C C . SER A 1 161 ? 17.661 0.699 -17.812 1.00 93.88 161 SER A C 1
ATOM 1308 O O . SER A 1 161 ? 18.745 0.302 -18.234 1.00 93.88 161 SER A O 1
ATOM 1310 N N . SER A 1 162 ? 16.955 0.017 -16.906 1.00 94.31 162 SER A N 1
ATOM 1311 C CA . SER A 1 162 ? 17.439 -1.202 -16.247 1.00 94.31 162 SER A CA 1
ATOM 1312 C C . SER A 1 162 ? 16.372 -2.298 -16.244 1.00 94.31 162 SER A C 1
ATOM 1314 O O . SER A 1 162 ? 15.182 -1.978 -16.195 1.00 94.31 162 SER A O 1
ATOM 1316 N N . PRO A 1 163 ? 16.767 -3.587 -16.242 1.00 97.31 163 PRO A N 1
ATOM 1317 C CA . PRO A 1 163 ? 15.827 -4.694 -16.100 1.00 97.31 163 PRO A CA 1
ATOM 1318 C C . PRO A 1 163 ? 14.989 -4.591 -14.822 1.00 97.31 163 PRO A C 1
ATOM 1320 O O . PRO A 1 163 ? 15.466 -4.120 -13.787 1.00 97.31 163 PRO A O 1
ATOM 1323 N N . ALA A 1 164 ? 13.749 -5.073 -14.892 1.00 97.88 164 ALA A N 1
ATOM 1324 C CA . ALA A 1 164 ? 12.866 -5.118 -13.736 1.00 97.88 164 ALA A CA 1
ATOM 1325 C C . ALA A 1 164 ? 13.372 -6.113 -12.678 1.00 97.88 164 ALA A C 1
ATOM 1327 O O . ALA A 1 164 ? 13.887 -7.185 -13.008 1.00 97.88 164 ALA A O 1
ATOM 1328 N N . ARG A 1 165 ? 13.170 -5.781 -11.400 1.00 97.75 165 ARG A N 1
ATOM 1329 C CA . ARG A 1 165 ? 13.486 -6.648 -10.255 1.00 97.75 165 ARG A CA 1
ATOM 1330 C C . ARG A 1 165 ? 12.237 -6.862 -9.414 1.00 97.75 165 ARG A C 1
ATOM 1332 O O . ARG A 1 165 ? 11.549 -5.900 -9.088 1.00 97.75 165 ARG A O 1
ATOM 1339 N N . THR A 1 166 ? 11.972 -8.109 -9.040 1.00 98.50 166 THR A N 1
ATOM 1340 C CA . THR A 1 166 ? 10.798 -8.479 -8.241 1.00 98.50 166 THR A CA 1
ATOM 1341 C C . THR A 1 166 ? 11.214 -9.014 -6.878 1.00 98.50 166 THR A C 1
ATOM 1343 O O . THR A 1 166 ? 12.167 -9.784 -6.790 1.00 98.50 166 THR A O 1
ATOM 1346 N N . VAL A 1 167 ? 10.482 -8.624 -5.837 1.00 98.31 167 VAL A N 1
ATOM 1347 C CA . VAL A 1 167 ? 10.619 -9.122 -4.464 1.00 98.31 167 VAL A CA 1
ATOM 1348 C C . VAL A 1 167 ? 9.254 -9.520 -3.907 1.00 98.31 167 VAL A C 1
ATOM 1350 O O . VAL A 1 167 ? 8.218 -9.024 -4.361 1.00 98.31 167 VAL A O 1
ATOM 1353 N N . LYS A 1 168 ? 9.253 -10.415 -2.921 1.00 97.94 168 LYS A N 1
ATOM 1354 C CA . LYS A 1 168 ? 8.059 -10.815 -2.168 1.00 97.94 168 LYS A CA 1
ATOM 1355 C C . LYS A 1 168 ? 8.248 -10.480 -0.699 1.00 97.94 168 LYS A C 1
ATOM 1357 O O . LYS A 1 168 ? 9.381 -10.501 -0.219 1.00 97.94 168 LYS A O 1
ATOM 1362 N N . PHE A 1 169 ? 7.148 -10.151 -0.036 1.00 95.69 169 PHE A N 1
ATOM 1363 C CA . PHE A 1 169 ? 7.107 -9.833 1.384 1.00 95.69 169 PHE A CA 1
ATOM 1364 C C . PHE A 1 169 ? 5.682 -9.957 1.945 1.00 95.69 169 PHE A C 1
ATOM 1366 O O . PHE A 1 169 ? 4.732 -10.169 1.148 1.00 95.69 169 PHE A O 1
#

Foldseek 3Di:
DDDDDDDDPPPVVVVVVVVVVVVPVPPDDDDVQQLVVLVVVLVQLQLLQKKKKWFDDPPDIDIDIFRFWDADPSWTKGKDFCPDPVVVRCVVPQWMWMKGADPVQQKMKIKTFGKDWDLDLVVLVVRCVVVVVCVVPDHSPDPGITMITTHQMKMWMDHPPDDIDIDTD

pLDDT: mean 87.92, std 20.29, range [37.34, 98.94]